Protein AF-A0A4U0SQJ7-F1 (afdb_monomer_lite)

Organism: NCBI:txid2571141

Radius of gyration: 17.82 Å; chains: 1; bounding box: 46×22×48 Å

Structure (mmCIF, N/CA/C/O backbone):
data_AF-A0A4U0SQJ7-F1
#
_entry.id   AF-A0A4U0SQJ7-F1
#
loop_
_atom_site.group_PDB
_atom_site.id
_atom_site.type_symbol
_atom_site.label_atom_id
_atom_site.label_alt_id
_atom_site.label_comp_id
_atom_site.label_asym_id
_atom_site.label_entity_id
_atom_site.label_seq_id
_atom_site.pdbx_PDB_ins_code
_atom_site.Cartn_x
_atom_site.Cartn_y
_atom_site.Cartn_z
_atom_site.occupancy
_atom_site.B_iso_or_equiv
_atom_site.auth_seq_id
_atom_site.auth_comp_id
_atom_site.auth_asym_id
_atom_site.auth_atom_id
_atom_site.pdbx_PDB_model_num
ATOM 1 N N . MET A 1 1 ? 16.018 -9.721 26.882 1.00 59.22 1 MET A N 1
ATOM 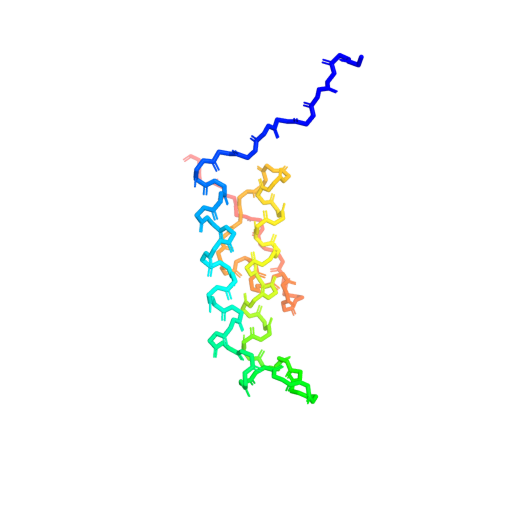2 C CA . MET A 1 1 ? 15.710 -9.765 25.436 1.00 59.22 1 MET A CA 1
ATOM 3 C C . MET A 1 1 ? 16.420 -8.590 24.788 1.00 59.22 1 MET A C 1
ATOM 5 O O . MET A 1 1 ? 16.151 -7.471 25.196 1.00 59.22 1 MET A O 1
ATOM 9 N N . LEU A 1 2 ? 17.365 -8.833 23.873 1.00 75.81 2 LEU A N 1
ATOM 10 C CA . LEU A 1 2 ? 18.168 -7.771 23.238 1.00 75.81 2 LEU A CA 1
ATOM 11 C C . LEU A 1 2 ? 17.385 -6.975 22.175 1.00 75.81 2 LEU A C 1
ATOM 13 O O . LEU A 1 2 ? 17.805 -5.896 21.778 1.00 75.81 2 LEU A O 1
ATOM 17 N N . TYR A 1 3 ? 16.236 -7.502 21.751 1.00 75.25 3 TYR A N 1
ATOM 18 C CA . TYR A 1 3 ? 15.305 -6.858 20.837 1.00 75.25 3 TYR A CA 1
ATOM 19 C C . TYR A 1 3 ? 13.937 -6.807 21.514 1.00 75.25 3 TYR A C 1
ATOM 21 O O . TYR A 1 3 ? 13.389 -7.843 21.894 1.00 75.25 3 TYR A O 1
ATOM 29 N N . SER A 1 4 ? 13.419 -5.597 21.708 1.00 83.94 4 SER A N 1
ATOM 30 C CA . SER A 1 4 ? 12.019 -5.363 22.052 1.00 83.94 4 SER A CA 1
ATOM 31 C C . SER A 1 4 ? 11.319 -4.871 20.800 1.00 83.94 4 SER A C 1
ATOM 33 O O . SER A 1 4 ? 11.902 -4.091 20.045 1.00 83.94 4 SER A O 1
ATOM 35 N N . THR A 1 5 ? 10.070 -5.282 20.595 1.00 86.06 5 THR A N 1
ATOM 36 C CA . THR A 1 5 ? 9.220 -4.634 19.598 1.00 86.06 5 THR A CA 1
ATOM 37 C C . THR A 1 5 ? 9.134 -3.148 19.956 1.00 86.06 5 THR A C 1
ATOM 39 O O . THR A 1 5 ? 8.808 -2.838 21.109 1.00 86.06 5 THR A O 1
ATOM 42 N N . PRO A 1 6 ? 9.486 -2.230 19.041 1.00 87.56 6 PRO A N 1
ATOM 43 C CA . PRO A 1 6 ? 9.338 -0.807 19.297 1.00 87.56 6 PRO A CA 1
ATOM 44 C C . PRO A 1 6 ? 7.856 -0.471 19.488 1.00 87.56 6 PRO A C 1
ATOM 46 O O . PRO A 1 6 ? 6.981 -1.097 18.889 1.00 87.56 6 PRO A O 1
ATOM 49 N N . GLY A 1 7 ? 7.576 0.500 20.356 1.00 92.94 7 GLY A N 1
ATOM 50 C CA . GLY A 1 7 ? 6.223 1.028 20.504 1.00 92.94 7 GLY A CA 1
ATOM 51 C C . GLY A 1 7 ? 5.771 1.726 19.223 1.00 92.94 7 GLY A C 1
ATOM 52 O O . GLY A 1 7 ? 6.597 2.268 18.490 1.00 92.94 7 GLY A O 1
ATOM 53 N N . LEU A 1 8 ? 4.462 1.720 18.972 1.00 93.88 8 LEU A N 1
ATOM 54 C CA . LEU A 1 8 ? 3.882 2.459 17.856 1.00 93.88 8 LEU A CA 1
ATOM 55 C C . LEU A 1 8 ? 4.070 3.961 18.073 1.00 93.88 8 LEU A C 1
ATOM 57 O O . LEU A 1 8 ? 3.821 4.489 19.159 1.00 93.88 8 LEU A O 1
ATOM 61 N N . THR A 1 9 ? 4.503 4.638 17.022 1.00 96.25 9 THR A N 1
ATOM 62 C CA . THR A 1 9 ? 4.562 6.094 16.960 1.00 96.25 9 THR A CA 1
ATOM 63 C C . THR A 1 9 ? 3.182 6.675 16.647 1.00 96.25 9 THR A C 1
ATOM 65 O O . THR A 1 9 ? 2.247 5.965 16.271 1.00 96.25 9 THR A O 1
ATOM 68 N N . SER A 1 10 ? 3.040 7.995 16.761 1.00 96.38 10 SER A N 1
ATOM 69 C CA . SER A 1 10 ? 1.831 8.695 16.314 1.00 96.38 10 SER A CA 1
ATOM 70 C C . SER A 1 10 ? 1.556 8.509 14.820 1.00 96.38 10 SER A C 1
ATOM 72 O O . SER A 1 10 ? 0.397 8.447 14.419 1.00 96.38 10 SER A O 1
ATOM 74 N N . ASP A 1 11 ? 2.606 8.403 14.000 1.00 96.12 11 ASP A N 1
ATOM 75 C CA . ASP A 1 11 ? 2.460 8.168 12.563 1.00 96.12 11 ASP A CA 1
ATOM 76 C C . ASP A 1 11 ? 1.919 6.766 12.278 1.00 96.12 11 ASP A C 1
ATOM 78 O O . ASP A 1 11 ? 1.032 6.622 11.435 1.00 96.12 11 ASP A O 1
ATOM 82 N N . ASP A 1 12 ? 2.388 5.757 13.017 1.00 94.75 12 ASP A N 1
ATOM 83 C CA . ASP A 1 12 ? 1.880 4.387 12.897 1.00 94.75 12 ASP A CA 1
ATOM 84 C C . ASP A 1 12 ? 0.392 4.322 13.258 1.00 94.75 12 ASP A C 1
ATOM 86 O O . ASP A 1 12 ? -0.408 3.734 12.529 1.00 94.75 12 ASP A O 1
ATOM 90 N N . LEU A 1 13 ? 0.007 4.971 14.362 1.00 96.88 13 LEU A N 1
ATOM 91 C CA . LEU A 1 13 ? -1.385 5.029 14.810 1.00 96.88 13 LEU A CA 1
ATOM 92 C C . LEU A 1 13 ? -2.282 5.737 13.792 1.00 96.88 13 LEU A C 1
ATOM 94 O O . LEU A 1 13 ? -3.351 5.222 13.475 1.00 96.88 13 LEU A O 1
ATOM 98 N N . ARG A 1 14 ? -1.823 6.855 13.216 1.00 96.94 14 ARG A N 1
ATOM 99 C CA . ARG A 1 14 ? -2.561 7.567 12.164 1.00 96.94 14 ARG A CA 1
ATOM 100 C C . ARG A 1 14 ? -2.829 6.668 10.957 1.00 96.94 14 ARG A C 1
ATOM 102 O O . ARG A 1 14 ? -3.952 6.615 10.475 1.00 96.94 14 ARG A O 1
ATOM 109 N N . VAL A 1 15 ? -1.820 5.934 10.480 1.00 95.69 15 VAL A N 1
ATOM 110 C CA . VAL A 1 15 ? -1.992 5.025 9.332 1.00 95.69 15 VAL A CA 1
ATOM 111 C C . VAL A 1 15 ? -2.998 3.916 9.649 1.00 95.69 15 VAL A C 1
ATOM 113 O O . VAL A 1 15 ? -3.808 3.556 8.795 1.00 95.69 15 VAL A O 1
ATOM 116 N N . ILE A 1 16 ? -2.967 3.374 10.869 1.00 95.50 16 ILE A N 1
ATOM 117 C CA . ILE A 1 16 ? -3.941 2.370 11.313 1.00 95.50 16 ILE A CA 1
ATOM 118 C C . ILE A 1 16 ? -5.358 2.960 11.311 1.00 95.50 16 ILE A C 1
ATOM 120 O O . ILE A 1 16 ? -6.271 2.331 10.774 1.00 95.50 16 ILE A O 1
ATOM 124 N N . GLU A 1 17 ? -5.541 4.163 11.857 1.00 96.94 17 GLU A N 1
ATOM 125 C CA . GLU A 1 17 ? -6.833 4.859 11.862 1.00 96.94 17 GLU A CA 1
ATOM 126 C C . GLU A 1 17 ? -7.359 5.109 10.445 1.00 96.94 17 GLU A C 1
ATOM 128 O O . GLU A 1 17 ? -8.526 4.823 10.171 1.00 96.94 17 GLU A O 1
ATOM 133 N N . ASP A 1 18 ? -6.500 5.550 9.522 1.00 95.75 18 ASP A N 1
ATOM 134 C CA . ASP A 1 18 ? -6.865 5.763 8.120 1.00 95.75 18 ASP A CA 1
ATOM 135 C C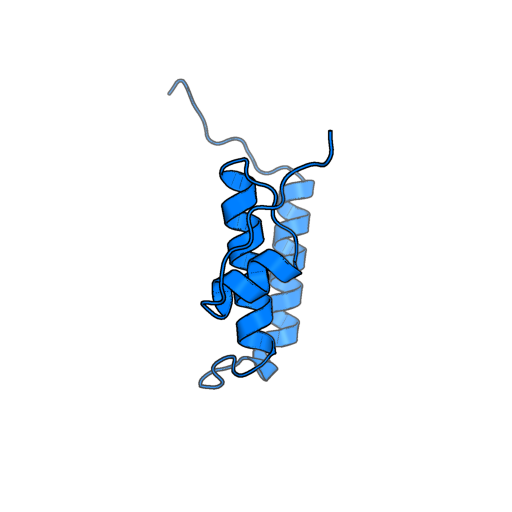 . ASP A 1 18 ? -7.352 4.458 7.466 1.00 95.75 18 ASP A C 1
ATOM 137 O O . ASP A 1 18 ? -8.394 4.430 6.803 1.00 95.75 18 ASP A O 1
ATOM 141 N N . ILE A 1 19 ? -6.639 3.344 7.681 1.00 93.62 19 ILE A N 1
ATOM 142 C CA . ILE A 1 19 ? -7.027 2.023 7.159 1.00 93.62 19 ILE A CA 1
ATOM 143 C C . ILE A 1 19 ? -8.390 1.593 7.712 1.00 93.62 19 ILE A C 1
ATOM 145 O O . ILE A 1 19 ? -9.227 1.084 6.958 1.00 93.62 19 ILE A O 1
ATOM 149 N N . GLU A 1 20 ? -8.631 1.785 9.007 1.00 94.00 20 GLU A N 1
ATOM 150 C CA . GLU A 1 20 ? -9.908 1.432 9.632 1.00 94.00 20 GLU A CA 1
ATOM 151 C C . GLU A 1 20 ? -11.057 2.330 9.153 1.00 94.00 20 GLU A C 1
ATOM 153 O O . GLU A 1 20 ? -12.159 1.834 8.894 1.00 94.00 20 GLU A O 1
ATOM 158 N N . ALA A 1 21 ? -10.804 3.622 8.931 1.00 94.56 21 ALA A N 1
ATOM 159 C CA . ALA A 1 21 ? -11.771 4.535 8.329 1.00 94.56 21 ALA A CA 1
ATOM 160 C C . ALA A 1 21 ? -12.175 4.064 6.923 1.00 94.56 21 ALA A C 1
ATOM 162 O O . ALA A 1 21 ? -13.369 3.920 6.636 1.00 94.56 21 ALA A O 1
ATOM 163 N N . PHE A 1 22 ? -11.194 3.712 6.084 1.00 90.31 22 PHE A N 1
ATOM 164 C CA . PHE A 1 22 ? -11.446 3.139 4.761 1.00 90.31 22 PHE A CA 1
ATOM 165 C C . PHE A 1 22 ? -12.246 1.835 4.841 1.00 90.31 22 PHE A C 1
ATOM 167 O O . PHE A 1 22 ? -13.237 1.661 4.127 1.00 90.31 22 PHE A O 1
ATOM 174 N N . ARG A 1 23 ? -11.865 0.909 5.728 1.00 87.38 23 ARG A N 1
ATOM 175 C CA . ARG A 1 23 ? -12.607 -0.347 5.929 1.00 87.38 23 ARG A CA 1
ATOM 176 C C . ARG A 1 23 ? -14.056 -0.081 6.311 1.00 87.38 23 ARG A C 1
ATOM 178 O O . ARG A 1 23 ? -14.951 -0.702 5.740 1.00 87.38 23 ARG A O 1
ATOM 185 N N . SER A 1 24 ? -14.293 0.854 7.228 1.00 89.56 24 SER A N 1
ATOM 186 C CA . SER A 1 24 ? -15.634 1.231 7.675 1.00 89.56 24 SER A CA 1
ATOM 187 C C . SER A 1 24 ? -16.478 1.818 6.541 1.00 89.56 24 SER A C 1
ATOM 189 O O . SER A 1 24 ? -17.627 1.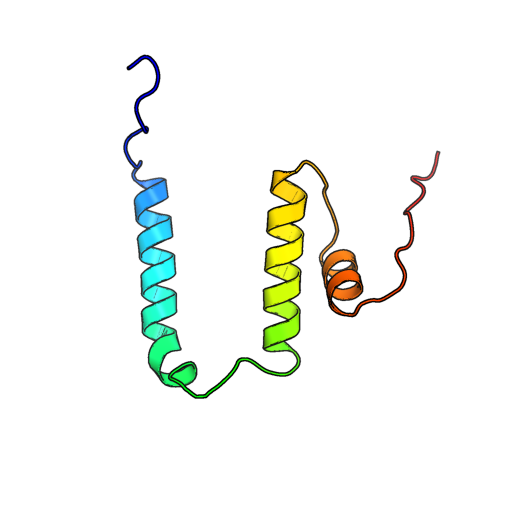408 6.356 1.00 89.56 24 SER A O 1
ATOM 191 N N . GLU A 1 25 ? -15.906 2.713 5.733 1.00 91.19 25 GLU A N 1
ATOM 192 C CA . GLU A 1 25 ? -16.594 3.323 4.591 1.00 91.19 25 GLU A CA 1
ATOM 193 C C . GLU A 1 25 ? -16.995 2.271 3.548 1.00 91.19 25 GLU A C 1
ATOM 195 O O . GLU A 1 25 ? -18.130 2.235 3.058 1.00 91.19 25 GLU A O 1
ATOM 200 N N . PHE A 1 26 ? -16.075 1.360 3.234 1.00 85.12 26 PHE A N 1
ATOM 201 C CA . PHE A 1 26 ? -16.286 0.374 2.186 1.00 85.12 26 PHE A CA 1
ATOM 202 C C . PHE A 1 26 ? -17.022 -0.889 2.651 1.00 85.12 26 PHE A C 1
ATOM 204 O O . PHE A 1 26 ? -17.495 -1.645 1.798 1.00 85.12 26 PHE A O 1
ATOM 211 N N . ARG A 1 27 ? -17.214 -1.112 3.959 1.00 83.75 27 ARG A N 1
ATOM 212 C CA . ARG A 1 27 ? -17.784 -2.365 4.496 1.00 83.75 27 ARG A CA 1
ATOM 213 C C . ARG A 1 27 ? -19.118 -2.764 3.865 1.00 83.75 27 ARG A C 1
ATOM 215 O O . ARG A 1 27 ? -19.334 -3.938 3.611 1.00 83.75 27 ARG A O 1
ATOM 222 N N . HIS A 1 28 ? -19.996 -1.812 3.547 1.00 81.12 28 HIS A N 1
ATOM 223 C CA . HIS A 1 28 ? -21.307 -2.112 2.952 1.00 81.12 28 HIS A CA 1
ATOM 224 C C . HIS A 1 28 ? -21.228 -2.402 1.446 1.00 81.12 28 HIS A C 1
ATOM 226 O O . HIS A 1 28 ? -22.095 -3.077 0.899 1.00 81.12 28 HIS A O 1
ATOM 232 N N . ARG A 1 29 ? -20.190 -1.901 0.763 1.00 74.50 29 ARG A N 1
ATOM 233 C CA . ARG A 1 29 ? -19.941 -2.187 -0.661 1.00 74.50 29 ARG A CA 1
ATOM 234 C C . ARG A 1 29 ? -19.176 -3.494 -0.861 1.00 74.50 29 ARG A C 1
ATOM 236 O O . ARG A 1 29 ? -19.282 -4.099 -1.926 1.00 74.50 29 ARG A O 1
ATOM 243 N N . LEU A 1 30 ? -18.428 -3.906 0.160 1.00 69.31 30 LEU A N 1
ATOM 244 C CA . LEU A 1 30 ? -17.540 -5.067 0.158 1.00 69.31 30 LEU A CA 1
ATOM 245 C C . LEU A 1 30 ? -18.046 -6.238 1.007 1.00 69.31 30 LEU A C 1
ATOM 247 O O . LEU A 1 30 ? -17.375 -7.265 1.067 1.00 69.31 30 LEU A O 1
ATOM 251 N N . ALA A 1 31 ? -19.200 -6.093 1.664 1.00 68.00 31 ALA A N 1
ATOM 252 C CA . ALA A 1 31 ? -19.806 -7.160 2.446 1.00 68.00 31 ALA A CA 1
ATOM 253 C C . ALA A 1 31 ? -20.028 -8.405 1.573 1.00 68.00 31 ALA A C 1
ATOM 255 O O . ALA A 1 31 ? -20.455 -8.325 0.414 1.00 68.00 31 ALA A O 1
ATOM 256 N N . GLU A 1 32 ? -19.694 -9.567 2.128 1.00 68.88 32 GLU A N 1
ATOM 257 C CA . GLU A 1 32 ? -19.772 -10.837 1.421 1.00 68.88 32 GLU A CA 1
ATOM 258 C C . GLU A 1 32 ? -21.206 -11.216 1.001 1.00 68.88 32 GLU A C 1
ATOM 260 O O . GLU A 1 32 ? -22.170 -10.847 1.673 1.00 68.88 32 GLU A O 1
ATOM 265 N N . PRO A 1 33 ? -21.353 -11.977 -0.106 1.00 60.78 33 PRO A N 1
ATOM 266 C CA . PRO A 1 33 ? -20.282 -12.564 -0.907 1.00 60.78 33 PRO A CA 1
ATOM 267 C C . PRO A 1 33 ? -19.998 -11.737 -2.171 1.00 60.78 33 PRO A C 1
ATOM 269 O O . PRO A 1 33 ? -20.060 -12.252 -3.288 1.00 60.78 33 PRO A O 1
ATOM 272 N N . ARG A 1 34 ? -19.661 -10.445 -2.052 1.00 60.75 34 ARG A N 1
ATOM 273 C CA . ARG A 1 34 ? -19.130 -9.688 -3.198 1.00 60.75 34 ARG A CA 1
ATOM 274 C C . ARG A 1 34 ? -17.612 -9.830 -3.264 1.00 60.75 34 ARG A C 1
ATOM 276 O O . ARG A 1 34 ? -16.860 -9.005 -2.761 1.00 60.75 34 ARG A O 1
ATOM 283 N N . ARG A 1 35 ? -17.148 -10.896 -3.927 1.00 68.12 35 ARG A N 1
ATOM 284 C CA . ARG A 1 35 ? -15.737 -11.022 -4.325 1.00 68.12 35 ARG A CA 1
ATOM 285 C C . ARG A 1 35 ? -15.364 -9.835 -5.211 1.00 68.12 35 ARG A C 1
ATOM 287 O O . ARG A 1 35 ? -16.057 -9.571 -6.194 1.00 68.12 35 ARG A O 1
ATOM 294 N N . TRP A 1 36 ? -14.250 -9.176 -4.902 1.00 72.50 36 TRP A N 1
ATOM 295 C CA . TRP A 1 36 ? -13.613 -8.225 -5.806 1.00 72.50 36 TRP A CA 1
ATOM 296 C C . TRP A 1 36 ? -13.345 -8.927 -7.143 1.00 72.50 36 TRP A C 1
ATOM 298 O O . TRP A 1 36 ? -12.721 -9.991 -7.187 1.00 72.50 36 TRP A O 1
ATOM 308 N N . GLN A 1 37 ? -13.857 -8.365 -8.232 1.00 79.62 37 GLN A N 1
ATOM 309 C CA . GLN A 1 37 ? -13.796 -8.954 -9.570 1.00 79.62 37 GLN A CA 1
ATOM 310 C C . GLN A 1 37 ? -13.316 -7.920 -10.586 1.00 79.62 37 GLN A C 1
ATOM 312 O O . GLN A 1 37 ? -13.264 -6.720 -10.309 1.00 79.62 37 GLN A O 1
ATOM 317 N N . GLY A 1 38 ? -12.945 -8.401 -11.772 1.00 85.00 38 GLY A N 1
ATOM 318 C CA . GLY A 1 38 ? -12.564 -7.544 -12.888 1.00 85.00 38 GLY A CA 1
ATOM 319 C C . GLY A 1 38 ? -11.374 -6.635 -12.570 1.00 85.00 38 GLY A C 1
ATOM 320 O O . GLY A 1 38 ? -10.387 -7.064 -11.972 1.00 85.00 38 GLY A O 1
ATOM 321 N N . GLN A 1 39 ? -11.471 -5.378 -13.002 1.00 87.75 39 GLN A N 1
ATOM 322 C CA . GLN A 1 39 ? -10.382 -4.400 -12.928 1.00 87.75 39 GLN A CA 1
ATOM 323 C C . GLN A 1 39 ? -9.934 -4.110 -11.495 1.00 87.75 39 GLN A C 1
ATOM 325 O O . GLN A 1 39 ? -8.740 -4.009 -11.246 1.00 87.75 39 GLN A O 1
ATOM 330 N N . LEU A 1 40 ? -10.872 -4.050 -10.551 1.00 86.44 40 LEU A N 1
ATOM 331 C CA . LEU A 1 40 ? -10.580 -3.671 -9.173 1.00 86.44 40 LEU A CA 1
ATOM 332 C C . LEU A 1 40 ? -9.776 -4.742 -8.427 1.00 86.44 40 LEU A C 1
ATOM 334 O O . LEU A 1 40 ? -8.850 -4.431 -7.687 1.00 86.44 40 LEU A O 1
ATOM 338 N N . ARG A 1 41 ? -10.064 -6.026 -8.677 1.00 87.94 41 ARG A N 1
ATOM 339 C CA . ARG A 1 41 ? -9.222 -7.115 -8.162 1.00 87.94 41 ARG A CA 1
ATOM 340 C C . ARG A 1 41 ? -7.817 -7.054 -8.754 1.00 87.94 41 ARG A C 1
ATOM 342 O O . ARG A 1 41 ? -6.849 -7.238 -8.021 1.00 87.94 41 ARG A O 1
ATOM 349 N N . ARG A 1 42 ? -7.704 -6.826 -10.066 1.00 89.81 42 ARG A N 1
ATOM 350 C CA . ARG A 1 42 ? -6.406 -6.778 -10.755 1.00 89.81 42 ARG A CA 1
ATOM 351 C C . ARG A 1 42 ? -5.543 -5.627 -10.246 1.00 89.81 42 ARG A C 1
ATOM 353 O O . ARG A 1 42 ? -4.398 -5.873 -9.892 1.00 89.81 42 ARG A O 1
ATOM 360 N N . SER A 1 43 ? -6.102 -4.423 -10.121 1.00 90.69 43 SER A N 1
ATOM 361 C CA . SER A 1 43 ? -5.358 -3.249 -9.651 1.00 90.69 43 SER A CA 1
ATOM 362 C C . SER A 1 43 ? -4.888 -3.393 -8.201 1.00 90.69 43 SER A C 1
ATOM 364 O O . SER A 1 43 ? -3.731 -3.105 -7.904 1.00 90.69 43 SER A O 1
ATOM 366 N N . LEU A 1 44 ? -5.739 -3.908 -7.304 1.00 89.81 44 LEU A N 1
ATOM 367 C CA . LEU A 1 44 ? -5.355 -4.171 -5.912 1.00 89.81 44 LEU A CA 1
ATOM 368 C C . LEU A 1 44 ? -4.275 -5.252 -5.810 1.00 89.81 44 LEU A C 1
ATOM 370 O O . LEU A 1 44 ? -3.335 -5.113 -5.031 1.00 89.81 44 LEU A O 1
ATOM 374 N N . THR A 1 45 ? -4.372 -6.299 -6.633 1.00 91.62 45 THR A N 1
ATOM 375 C CA . THR A 1 45 ? -3.349 -7.353 -6.684 1.00 91.62 45 THR A CA 1
ATOM 376 C C . THR A 1 45 ? -2.022 -6.790 -7.204 1.00 91.62 45 THR A C 1
ATOM 378 O O . THR A 1 45 ? -0.981 -7.053 -6.611 1.00 91.62 45 THR A O 1
ATOM 381 N N . ALA A 1 46 ? -2.042 -5.955 -8.248 1.00 94.44 46 ALA A N 1
ATOM 382 C CA . ALA A 1 46 ? -0.840 -5.321 -8.796 1.00 94.44 46 ALA A CA 1
ATOM 383 C C . ALA A 1 46 ? -0.192 -4.356 -7.790 1.00 94.44 46 ALA A C 1
ATOM 385 O O . ALA A 1 46 ? 1.029 -4.331 -7.637 1.00 94.44 46 ALA A O 1
ATOM 386 N N . ALA A 1 47 ? -1.000 -3.597 -7.044 1.00 92.25 47 ALA A N 1
ATOM 387 C CA . ALA A 1 47 ? -0.506 -2.739 -5.972 1.00 92.25 47 ALA A CA 1
ATOM 388 C C . ALA A 1 47 ? 0.178 -3.541 -4.854 1.00 92.25 47 ALA A C 1
ATOM 390 O O . ALA A 1 47 ? 1.253 -3.144 -4.403 1.00 92.25 47 ALA A O 1
ATOM 391 N N . ALA A 1 48 ? -0.404 -4.677 -4.454 1.00 91.94 48 ALA A N 1
ATOM 392 C CA . ALA A 1 48 ? 0.192 -5.576 -3.470 1.00 91.94 48 ALA A CA 1
ATOM 393 C C . ALA A 1 48 ? 1.522 -6.167 -3.967 1.00 91.94 48 ALA A C 1
ATOM 395 O O . ALA A 1 48 ? 2.516 -6.076 -3.254 1.00 91.94 48 ALA A O 1
ATOM 396 N N . VAL A 1 49 ? 1.567 -6.676 -5.207 1.00 92.62 49 VAL A N 1
ATOM 397 C CA . VAL A 1 49 ? 2.800 -7.192 -5.834 1.00 92.62 49 VAL A CA 1
ATOM 398 C C . VAL A 1 49 ? 3.895 -6.129 -5.821 1.00 92.62 49 VAL A C 1
ATOM 400 O O . VAL A 1 49 ? 4.971 -6.378 -5.292 1.00 92.62 49 VAL A O 1
ATOM 403 N N . ARG A 1 50 ? 3.610 -4.912 -6.306 1.00 94.56 50 ARG A N 1
ATOM 404 C CA . ARG A 1 50 ? 4.583 -3.808 -6.304 1.00 94.56 50 ARG A CA 1
ATOM 405 C C . ARG A 1 50 ? 5.091 -3.480 -4.897 1.00 94.56 50 ARG A C 1
ATOM 407 O O . ARG A 1 50 ? 6.278 -3.216 -4.725 1.00 94.56 50 ARG A O 1
ATOM 414 N N . GLY A 1 51 ? 4.199 -3.477 -3.904 1.00 89.75 51 GLY A N 1
ATOM 415 C CA . GLY A 1 51 ? 4.552 -3.244 -2.504 1.00 89.75 51 GLY A CA 1
ATOM 416 C C . GLY A 1 51 ? 5.509 -4.306 -1.965 1.00 89.75 51 GLY A C 1
ATOM 417 O O . GLY A 1 51 ? 6.556 -3.958 -1.424 1.00 89.75 51 GLY A O 1
ATOM 418 N N . SER A 1 52 ? 5.192 -5.585 -2.175 1.00 91.88 52 SER A N 1
ATOM 419 C CA . SER A 1 52 ? 6.041 -6.708 -1.768 1.00 91.88 52 SER A CA 1
ATOM 420 C C . SER A 1 52 ? 7.393 -6.693 -2.478 1.00 91.88 52 SER A C 1
ATOM 422 O O . SER A 1 52 ? 8.422 -6.787 -1.824 1.00 91.88 52 SER A O 1
ATOM 424 N N . THR A 1 53 ? 7.417 -6.480 -3.794 1.00 90.06 53 THR A N 1
ATOM 425 C CA . THR A 1 53 ? 8.658 -6.410 -4.582 1.00 90.06 53 THR A CA 1
ATOM 426 C C . THR A 1 53 ? 9.584 -5.290 -4.092 1.00 90.06 53 THR A C 1
ATOM 428 O O . THR A 1 53 ? 10.794 -5.489 -4.003 1.00 90.06 53 THR A O 1
ATOM 431 N N . ARG A 1 54 ? 9.020 -4.148 -3.673 1.00 91.69 54 ARG A N 1
ATOM 432 C CA . ARG A 1 54 ? 9.788 -3.041 -3.088 1.00 91.69 54 ARG A CA 1
ATOM 433 C C . ARG A 1 54 ? 10.404 -3.384 -1.731 1.00 91.69 54 ARG A C 1
ATOM 435 O O . ARG A 1 54 ? 11.500 -2.906 -1.453 1.00 91.69 54 ARG A O 1
ATOM 442 N N . ILE A 1 55 ? 9.729 -4.184 -0.902 1.00 88.88 55 ILE A N 1
ATOM 443 C CA . ILE A 1 55 ? 10.274 -4.657 0.386 1.00 88.88 55 ILE A CA 1
ATOM 444 C C . ILE A 1 55 ? 11.531 -5.507 0.156 1.00 88.88 55 ILE A C 1
ATOM 446 O O . ILE A 1 55 ? 12.492 -5.379 0.906 1.00 88.88 55 ILE A O 1
ATOM 450 N N . GLU A 1 56 ? 11.562 -6.276 -0.933 1.00 91.12 56 GLU A N 1
ATOM 451 C CA . GLU A 1 56 ? 12.722 -7.080 -1.347 1.00 91.12 56 GLU A CA 1
ATOM 452 C C . GLU A 1 56 ? 13.825 -6.262 -2.054 1.00 91.12 56 GLU A C 1
ATOM 454 O O . GLU A 1 56 ? 14.823 -6.816 -2.507 1.00 91.12 56 GLU A O 1
ATOM 459 N N . GLY A 1 57 ? 13.663 -4.938 -2.178 1.00 91.94 57 GLY A N 1
ATOM 460 C CA . GLY A 1 57 ? 14.648 -4.044 -2.800 1.00 91.94 57 GLY A CA 1
ATOM 461 C C . GLY A 1 57 ? 14.501 -3.855 -4.313 1.00 91.94 57 GLY A C 1
ATOM 462 O O . GLY A 1 57 ? 15.286 -3.124 -4.916 1.00 91.94 57 GLY A O 1
ATOM 463 N N . TYR A 1 58 ? 13.480 -4.440 -4.941 1.00 89.06 58 TYR A N 1
ATOM 464 C CA . TYR A 1 58 ? 13.223 -4.286 -6.373 1.00 89.06 58 TYR A CA 1
ATOM 465 C C . TYR A 1 58 ? 12.160 -3.212 -6.630 1.00 89.06 58 TYR A C 1
ATOM 467 O O . TYR A 1 58 ? 11.063 -3.240 -6.074 1.00 89.06 58 TYR A O 1
ATOM 475 N N . THR A 1 59 ? 12.448 -2.261 -7.519 1.00 91.25 59 THR A N 1
ATOM 476 C CA . THR A 1 59 ? 11.471 -1.237 -7.919 1.00 91.25 59 THR A CA 1
ATOM 477 C C . THR A 1 59 ? 10.914 -1.559 -9.299 1.00 91.25 59 THR A C 1
ATOM 479 O O . THR A 1 59 ? 11.633 -1.496 -10.293 1.00 91.25 59 THR A O 1
ATOM 482 N N . ILE A 1 60 ? 9.621 -1.873 -9.354 1.00 91.19 60 ILE A N 1
ATOM 483 C CA . ILE A 1 60 ? 8.876 -2.104 -10.597 1.00 91.19 60 ILE A CA 1
ATOM 484 C C . ILE A 1 60 ? 7.828 -1.010 -10.797 1.00 91.19 60 ILE A C 1
ATOM 486 O O . ILE A 1 60 ? 7.301 -0.447 -9.829 1.00 91.19 60 ILE A O 1
ATOM 490 N N . THR A 1 61 ? 7.523 -0.691 -12.053 1.00 92.81 61 THR A N 1
ATOM 491 C CA . THR A 1 61 ? 6.490 0.299 -12.373 1.00 92.81 61 THR A CA 1
ATOM 492 C C . THR A 1 61 ? 5.083 -0.253 -12.083 1.00 92.81 61 THR A C 1
ATOM 494 O O . THR A 1 61 ? 4.902 -1.457 -11.875 1.00 92.81 61 THR A O 1
ATOM 497 N N . PRO A 1 62 ? 4.045 0.599 -12.038 1.00 91.62 62 PRO A N 1
ATOM 498 C CA . PRO A 1 62 ? 2.667 0.119 -11.968 1.00 91.62 62 PRO A CA 1
ATOM 499 C C . PRO A 1 62 ? 2.291 -0.809 -13.135 1.00 91.62 62 PRO A C 1
ATOM 501 O O . PRO A 1 62 ? 1.651 -1.830 -12.902 1.00 91.62 62 PRO A O 1
ATOM 504 N N . GLU A 1 63 ? 2.734 -0.495 -14.355 1.00 92.12 63 GLU A N 1
ATOM 505 C CA . GLU A 1 63 ? 2.465 -1.287 -15.565 1.00 92.12 63 GLU A CA 1
ATOM 506 C C . GLU A 1 63 ? 3.160 -2.656 -15.527 1.00 92.12 63 GLU A C 1
ATOM 508 O O . GLU A 1 63 ? 2.559 -3.679 -15.861 1.00 92.12 63 GLU A O 1
ATOM 513 N N . ASP A 1 64 ? 4.395 -2.694 -15.026 1.00 92.81 64 ASP A N 1
ATOM 514 C CA . ASP A 1 64 ? 5.132 -3.932 -14.759 1.00 92.81 64 ASP A CA 1
ATOM 515 C C . ASP A 1 64 ? 4.355 -4.839 -13.795 1.00 92.81 64 ASP A C 1
ATOM 517 O O . ASP A 1 64 ? 4.175 -6.032 -14.042 1.00 92.81 64 ASP A O 1
ATOM 521 N N . ALA A 1 65 ? 3.840 -4.267 -12.703 1.00 93.19 65 ALA A N 1
ATOM 522 C CA . ALA A 1 65 ? 3.068 -5.012 -11.717 1.00 93.19 65 ALA A 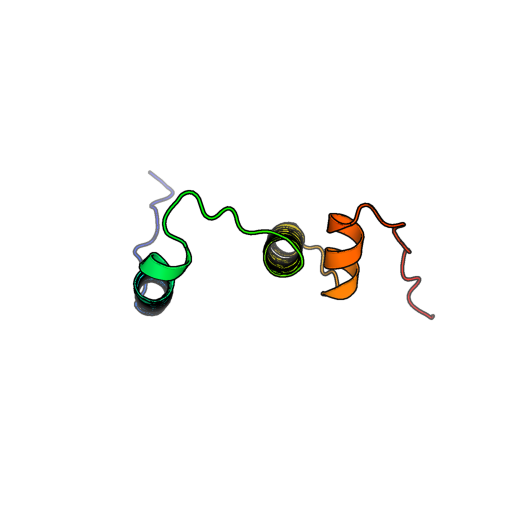CA 1
ATOM 523 C C . ALA A 1 65 ? 1.734 -5.533 -12.284 1.00 93.19 65 ALA A C 1
ATOM 525 O O . ALA A 1 65 ? 1.331 -6.654 -11.974 1.00 93.19 65 ALA A O 1
ATOM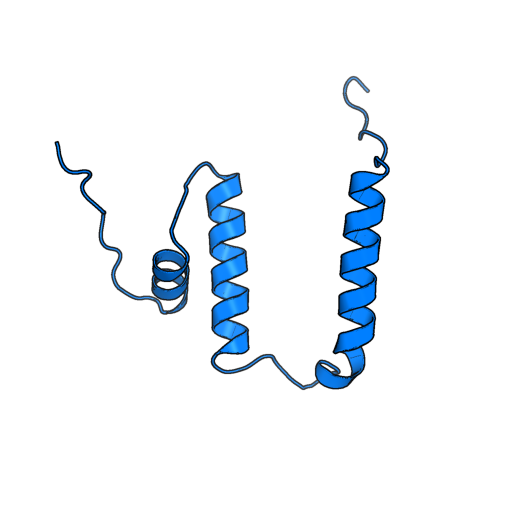 526 N N . GLU A 1 66 ? 1.055 -4.756 -13.132 1.00 93.50 66 GLU A N 1
ATOM 527 C CA . GLU A 1 66 ? -0.150 -5.209 -13.837 1.00 93.50 66 GLU A CA 1
ATOM 528 C C . GLU A 1 66 ? 0.153 -6.343 -14.821 1.00 93.50 66 GLU A C 1
ATOM 530 O O . GLU A 1 66 ? -0.578 -7.336 -14.854 1.00 93.50 66 GLU A O 1
ATOM 535 N N . THR A 1 67 ? 1.257 -6.233 -15.562 1.00 92.00 67 THR A N 1
ATOM 536 C CA . THR A 1 67 ? 1.729 -7.266 -16.493 1.00 92.00 67 THR A CA 1
ATOM 537 C C . THR A 1 67 ? 2.025 -8.569 -15.757 1.00 92.00 67 THR A C 1
ATOM 539 O O . THR A 1 67 ? 1.559 -9.627 -16.180 1.00 92.00 67 THR A O 1
ATOM 542 N N . LEU A 1 68 ? 2.712 -8.504 -14.611 1.00 90.25 68 LEU A N 1
ATOM 543 C CA . LEU A 1 68 ? 2.985 -9.671 -13.768 1.00 90.25 68 LEU A CA 1
ATOM 544 C C . LEU A 1 68 ? 1.693 -10.334 -13.271 1.00 90.25 68 LEU A C 1
ATOM 546 O O . LEU A 1 68 ? 1.549 -11.552 -13.363 1.00 90.25 68 LEU A O 1
ATOM 550 N N . VAL A 1 69 ? 0.720 -9.549 -12.797 1.00 91.38 69 VAL A N 1
ATOM 551 C CA . VAL A 1 69 ? -0.581 -10.074 -12.341 1.00 91.38 69 VAL A CA 1
ATOM 552 C C . VAL A 1 69 ? -1.389 -10.688 -13.484 1.00 91.38 69 VAL A C 1
ATOM 554 O O . VAL A 1 69 ? -2.123 -11.654 -13.268 1.00 91.38 69 VAL A O 1
ATOM 557 N N . ALA A 1 70 ? -1.261 -10.154 -14.697 1.00 91.62 70 ALA A N 1
ATOM 558 C CA . ALA A 1 70 ? -1.892 -10.703 -15.892 1.00 91.62 70 ALA A CA 1
ATOM 559 C C . ALA A 1 70 ? -1.182 -11.960 -16.436 1.00 91.62 70 ALA A C 1
ATOM 561 O O . ALA A 1 70 ? -1.704 -12.581 -17.361 1.00 91.62 70 ALA A O 1
ATOM 562 N N . GLY A 1 71 ? -0.018 -12.339 -15.890 1.00 90.12 71 GLY A N 1
ATOM 563 C CA . GLY A 1 71 ? 0.823 -13.410 -16.435 1.00 90.12 71 GLY A CA 1
ATOM 564 C C . GLY A 1 71 ? 1.447 -13.050 -17.788 1.00 90.12 71 GLY A C 1
ATOM 565 O O . GLY A 1 71 ? 1.738 -13.932 -18.593 1.00 90.12 71 GLY A O 1
ATOM 566 N N . GLY A 1 72 ? 1.590 -11.752 -18.064 1.00 87.00 72 GLY A N 1
ATOM 567 C CA . GLY A 1 72 ? 2.177 -11.235 -19.290 1.00 87.00 72 GLY A CA 1
ATOM 568 C C . GLY A 1 72 ? 3.701 -11.396 -19.337 1.00 87.00 72 GLY A C 1
ATOM 569 O O . GLY A 1 72 ? 4.340 -11.691 -18.325 1.00 87.00 72 GLY A O 1
ATOM 570 N N . PRO A 1 73 ? 4.306 -11.208 -20.521 1.00 83.75 73 PRO A N 1
ATOM 571 C CA . PRO A 1 73 ? 5.743 -11.356 -20.694 1.00 83.75 73 PRO A CA 1
ATOM 572 C C . PRO A 1 73 ? 6.504 -10.272 -19.924 1.00 83.75 73 PRO A C 1
ATOM 574 O O . PRO A 1 73 ? 6.219 -9.083 -20.070 1.00 83.75 73 PRO A O 1
ATOM 577 N N . TRP A 1 74 ? 7.517 -10.678 -19.157 1.00 81.81 74 TRP A N 1
ATOM 578 C CA . TRP A 1 74 ? 8.467 -9.740 -18.567 1.00 81.81 74 TRP A CA 1
ATOM 579 C C . TRP A 1 74 ? 9.389 -9.186 -19.651 1.00 81.81 74 TRP A C 1
ATOM 581 O O . TRP A 1 74 ? 9.978 -9.949 -20.420 1.00 81.81 74 TRP A O 1
ATOM 591 N N . ARG A 1 75 ? 9.526 -7.861 -19.711 1.00 71.81 75 ARG A N 1
ATOM 592 C CA . ARG A 1 75 ? 10.547 -7.213 -20.533 1.00 71.81 75 ARG A CA 1
ATOM 593 C C . ARG A 1 75 ? 11.590 -6.626 -19.608 1.00 71.81 75 ARG A C 1
ATOM 595 O O . ARG A 1 75 ? 11.336 -5.642 -18.922 1.00 71.81 75 ARG A O 1
ATOM 602 N N . GLU A 1 76 ? 12.764 -7.243 -19.597 1.00 67.62 76 GLU A N 1
ATOM 603 C CA . GLU A 1 76 ? 13.922 -6.660 -18.941 1.00 67.62 76 GLU A CA 1
ATOM 604 C C . GLU A 1 76 ? 14.207 -5.309 -19.601 1.00 67.62 76 GLU A C 1
ATOM 606 O O . GLU A 1 76 ? 14.458 -5.215 -20.805 1.00 67.62 76 GLU A O 1
ATOM 611 N N . ARG A 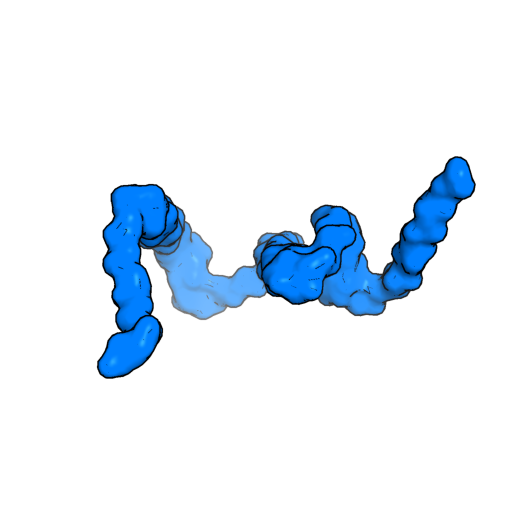1 77 ? 14.059 -4.237 -18.825 1.00 61.16 77 ARG A N 1
ATOM 612 C CA . ARG A 1 77 ? 14.314 -2.890 -19.311 1.00 61.16 77 ARG A CA 1
ATOM 613 C C . ARG A 1 77 ? 15.823 -2.695 -19.257 1.00 61.16 77 ARG A C 1
ATOM 615 O O . ARG A 1 77 ? 16.362 -2.382 -18.202 1.00 61.16 77 ARG A O 1
ATOM 622 N N . THR A 1 78 ? 16.499 -2.939 -20.376 1.00 53.66 78 THR A N 1
ATOM 623 C CA . THR A 1 78 ? 17.906 -2.569 -20.541 1.00 53.66 78 THR A CA 1
ATOM 624 C C . THR A 1 78 ? 18.011 -1.061 -20.349 1.00 53.66 78 THR A C 1
ATOM 626 O O . THR A 1 78 ? 17.430 -0.299 -21.126 1.00 53.66 78 THR A O 1
ATOM 629 N N . GLU A 1 79 ? 18.682 -0.631 -19.286 1.00 42.47 79 GLU A N 1
ATOM 630 C CA . GLU A 1 79 ? 19.057 0.768 -19.099 1.00 42.47 79 GLU A CA 1
ATOM 631 C C . GLU A 1 79 ? 19.885 1.200 -20.327 1.00 42.47 79 GLU A C 1
ATOM 633 O O . GLU A 1 79 ? 20.761 0.437 -20.753 1.00 42.47 79 GLU A O 1
ATOM 638 N N . PRO A 1 80 ? 19.571 2.330 -20.992 1.00 43.97 80 PRO A N 1
ATOM 639 C CA . PRO A 1 80 ? 20.441 2.825 -22.050 1.00 43.97 80 PRO A CA 1
ATOM 640 C C . PRO A 1 80 ? 21.806 3.203 -21.441 1.00 43.97 80 PRO A C 1
ATOM 642 O O . PRO A 1 80 ? 21.848 3.555 -20.261 1.00 43.97 80 PRO A O 1
ATOM 645 N N . PRO A 1 81 ? 22.900 3.094 -22.218 1.00 47.62 81 PRO A N 1
ATOM 646 C CA . PRO A 1 81 ? 24.255 3.370 -21.740 1.00 47.62 81 PRO A CA 1
ATOM 647 C C . PRO A 1 81 ? 24.443 4.807 -21.241 1.00 47.62 81 PRO A C 1
ATOM 649 O O . PRO A 1 81 ? 23.743 5.715 -21.753 1.00 47.62 81 PRO A O 1
#

Foldseek 3Di:
DVDDDDDDDPVNVVVVVVVVVVCVVCCVVVPPPPDDDDPRVLQVQLVVQQVVCVVVVDHDDSVQSSCVSVVHDDDDPPDDD

pLDDT: mean 84.73, std 12.87, range [42.47, 96.94]

Secondary structure (DSSP, 8-state):
---PPPPPPHHHHHHHHHHHHHHHHHHHHH-TT----HHHHHHHHHHHHHHHHHHTT----HHHHHHHHTTPPP-------

Sequence (81 aa):
MLYSTPGLTSDDLRVIEDIEAFRSEFRHRLAEPRRWQGQLRRSLTAAAVRGSTRIEGYTITPEDAETLVAGGPWRERTEPP